Protein AF-A0A496XET8-F1 (afdb_monomer)

pLDDT: mean 90.47, std 7.0, range [60.25, 96.94]

Foldseek 3Di:
DAFDDPVRLVQVVPDDPVRHSDDDDDDDDDPPPPPDDDDDVVNVVVVVVVCCVVDCVNVDDWDADDVNPDGIDD

Sequence (74 aa):
MQQLTEMDNSFVQMESNRTPMHISPVIFYDQSGLKRGNVRFKEVLKVFERSLPKSAVFRRKLAGGALGLDTPYW

Radius of gyration: 18.19 Å; Cα contacts (8 Å, |Δi|>4): 45; chains: 1; bounding box: 41×31×46 Å

Solvent-accessible surface area (backbone atoms only — not comparable to full-atom values): 4942 Å² total; per-residue (Å²): 124,45,72,56,51,73,71,61,45,49,45,65,73,63,43,41,100,90,43,70,71,79,86,79,89,87,84,86,83,88,65,87,85,54,91,71,83,79,90,49,72,72,58,56,52,51,54,53,62,71,42,44,84,78,41,66,80,75,72,55,52,87,39,80,26,74,94,67,76,44,82,37,27,58

Secondary structure (DSSP, 8-state):
--BPPHHHHHHHHH-BTTB------------TT-SSS---HHHHHHHHHHHGGG-GGGT---B--GGG-SPPB-

Structure (mmCIF, N/CA/C/O backbone):
data_AF-A0A496XET8-F1
#
_entry.id   AF-A0A496XET8-F1
#
loop_
_atom_site.group_PDB
_atom_site.id
_atom_site.type_symbol
_atom_site.label_atom_id
_atom_site.label_alt_id
_atom_site.label_comp_id
_atom_site.label_asym_id
_atom_site.label_entity_id
_atom_site.label_seq_id
_atom_site.pdbx_PDB_ins_code
_atom_site.Cartn_x
_atom_site.Cartn_y
_atom_site.Cartn_z
_atom_site.occupancy
_atom_site.B_iso_or_equiv
_atom_site.auth_seq_id
_atom_site.auth_comp_id
_atom_site.auth_asym_id
_atom_site.auth_atom_id
_atom_site.pdbx_PDB_model_num
ATOM 1 N N . MET A 1 1 ? 5.863 8.253 -15.591 1.00 80.88 1 MET A N 1
ATOM 2 C CA . MET A 1 1 ? 6.880 7.192 -15.566 1.00 80.88 1 MET A CA 1
ATOM 3 C C . MET A 1 1 ? 8.031 7.666 -14.707 1.00 80.88 1 MET A C 1
ATOM 5 O O . MET A 1 1 ? 8.623 8.689 -15.035 1.00 80.88 1 MET A O 1
ATOM 9 N N . GLN A 1 2 ? 8.281 7.001 -13.580 1.00 88.56 2 GLN A N 1
ATOM 10 C CA . GLN A 1 2 ? 9.425 7.289 -12.704 1.00 88.56 2 GLN A CA 1
ATOM 11 C C . GLN A 1 2 ? 10.243 6.009 -12.549 1.00 88.56 2 GLN A C 1
ATOM 13 O O . GLN A 1 2 ? 9.680 4.999 -12.148 1.00 88.56 2 GLN A O 1
ATOM 18 N N . GLN A 1 3 ? 11.538 6.045 -12.867 1.00 90.81 3 GLN A N 1
ATOM 19 C CA . GLN A 1 3 ? 12.400 4.870 -12.717 1.00 90.81 3 GLN A CA 1
ATOM 20 C C . GLN A 1 3 ? 12.455 4.450 -11.247 1.00 90.81 3 GLN A C 1
ATOM 22 O O . GLN A 1 3 ? 12.464 5.310 -10.356 1.00 90.81 3 GLN A O 1
ATOM 27 N N . LEU A 1 4 ? 12.447 3.141 -10.997 1.00 93.00 4 LEU A N 1
ATOM 28 C CA . LEU A 1 4 ? 12.602 2.621 -9.645 1.00 93.00 4 LEU A CA 1
ATOM 29 C C . LEU A 1 4 ? 13.984 2.988 -9.106 1.00 93.00 4 LEU A C 1
ATOM 31 O O . LEU A 1 4 ? 14.973 3.025 -9.838 1.00 93.00 4 LEU A O 1
ATOM 35 N N . THR A 1 5 ? 14.040 3.251 -7.804 1.00 93.88 5 THR A N 1
ATOM 36 C CA . THR A 1 5 ? 15.323 3.304 -7.106 1.00 93.88 5 THR A CA 1
ATOM 37 C C . THR A 1 5 ? 15.908 1.894 -7.019 1.00 93.88 5 THR A C 1
ATOM 39 O O . THR A 1 5 ? 15.168 0.911 -7.068 1.00 93.88 5 THR A O 1
ATOM 42 N N . GLU A 1 6 ? 17.222 1.775 -6.835 1.00 92.19 6 GLU A N 1
ATOM 43 C CA . GLU A 1 6 ? 17.869 0.468 -6.632 1.00 92.19 6 GLU A CA 1
ATOM 44 C C . GLU A 1 6 ? 17.268 -0.299 -5.443 1.00 92.19 6 GLU A C 1
ATOM 46 O O . GLU A 1 6 ? 17.046 -1.507 -5.514 1.00 92.19 6 GLU A O 1
ATOM 51 N N . MET A 1 7 ? 16.923 0.418 -4.366 1.00 94.44 7 MET A N 1
ATOM 52 C CA . MET A 1 7 ? 16.266 -0.166 -3.197 1.00 94.44 7 MET A CA 1
ATOM 53 C C . MET A 1 7 ? 14.891 -0.740 -3.565 1.00 94.44 7 MET A C 1
ATOM 55 O O . MET A 1 7 ? 14.620 -1.898 -3.260 1.00 94.44 7 MET A O 1
ATOM 59 N N . ASP A 1 8 ? 14.043 0.023 -4.259 1.00 92.75 8 ASP A N 1
ATOM 60 C CA . ASP A 1 8 ? 12.712 -0.450 -4.667 1.00 92.75 8 ASP A CA 1
ATOM 61 C C . ASP A 1 8 ? 12.808 -1.623 -5.657 1.00 92.75 8 ASP A C 1
ATOM 63 O O . ASP A 1 8 ? 12.045 -2.584 -5.564 1.00 92.75 8 ASP A O 1
ATOM 67 N N . ASN A 1 9 ? 13.771 -1.577 -6.586 1.00 92.25 9 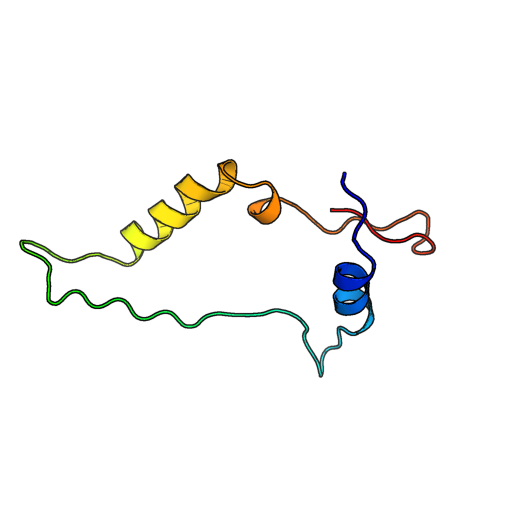ASN A N 1
ATOM 68 C CA . ASN A 1 9 ? 14.018 -2.658 -7.539 1.00 92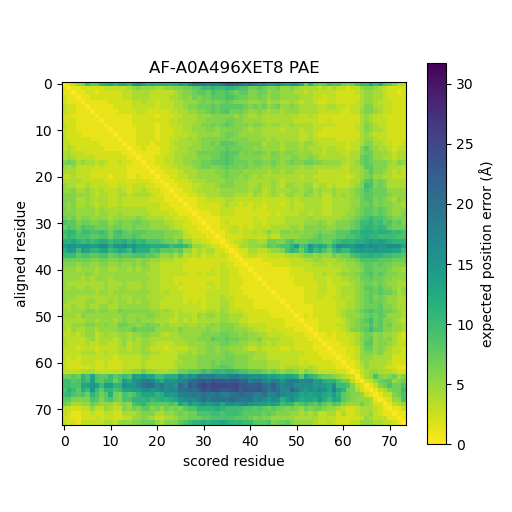.25 9 ASN A CA 1
ATOM 69 C C . ASN A 1 9 ? 14.437 -3.952 -6.825 1.00 92.25 9 ASN A C 1
ATOM 71 O O . ASN A 1 9 ? 13.964 -5.027 -7.185 1.00 92.25 9 ASN A O 1
ATOM 75 N N . SER A 1 10 ? 15.252 -3.864 -5.767 1.00 93.00 10 SER A N 1
ATOM 76 C CA . SER A 1 10 ? 15.666 -5.047 -4.999 1.00 93.00 10 SER A CA 1
ATOM 77 C C . SER A 1 10 ? 14.479 -5.829 -4.416 1.00 93.00 10 SER A C 1
ATOM 79 O O . SER A 1 10 ? 14.493 -7.058 -4.442 1.00 93.00 10 SER A O 1
ATOM 81 N N . PHE A 1 11 ? 13.407 -5.148 -3.988 1.00 93.81 11 PHE A N 1
ATOM 82 C CA . PHE A 1 11 ? 12.195 -5.803 -3.482 1.00 93.81 11 PHE A CA 1
ATOM 83 C C . PHE A 1 11 ? 11.471 -6.591 -4.576 1.00 93.81 11 PHE A C 1
ATOM 85 O O . PHE A 1 11 ? 11.001 -7.695 -4.316 1.00 93.81 11 PHE A O 1
ATOM 92 N N . VAL A 1 12 ? 11.419 -6.056 -5.798 1.00 91.44 12 VAL A N 1
ATOM 93 C CA . VAL A 1 12 ? 10.826 -6.749 -6.951 1.00 91.44 12 VAL A CA 1
ATOM 94 C C . VAL A 1 12 ? 11.647 -7.987 -7.321 1.00 91.44 12 VAL A C 1
ATOM 96 O O . VAL A 1 12 ? 11.077 -9.045 -7.566 1.00 91.44 12 VAL A O 1
ATOM 99 N N . GLN A 1 13 ? 12.979 -7.884 -7.326 1.00 91.06 13 GLN A N 1
ATOM 100 C CA . GLN A 1 13 ? 13.862 -8.999 -7.701 1.00 91.06 13 GLN A CA 1
ATOM 101 C C . GLN A 1 13 ? 13.903 -10.122 -6.654 1.00 91.06 13 GLN A C 1
ATOM 103 O O . GLN A 1 13 ? 14.106 -11.283 -7.001 1.00 91.06 13 GLN A O 1
ATOM 108 N N . MET A 1 14 ? 13.732 -9.792 -5.371 1.00 94.19 14 MET A N 1
ATOM 109 C CA . MET A 1 14 ? 13.760 -10.763 -4.269 1.00 94.19 14 MET A CA 1
ATOM 110 C C . MET A 1 14 ? 12.398 -11.417 -3.991 1.00 94.19 14 MET A C 1
ATOM 112 O O . MET A 1 14 ? 12.320 -12.358 -3.194 1.00 94.19 14 MET A O 1
ATOM 116 N N . GLU A 1 15 ? 11.321 -10.930 -4.612 1.00 94.56 15 GLU A N 1
ATOM 117 C CA . GLU A 1 15 ? 9.987 -11.483 -4.412 1.00 94.56 15 GLU A CA 1
ATOM 118 C C . GLU A 1 15 ? 9.881 -12.911 -4.962 1.00 94.56 15 GLU A C 1
ATOM 120 O O . GLU A 1 15 ? 10.274 -13.226 -6.084 1.00 94.56 15 GLU A O 1
ATOM 125 N N . SER A 1 16 ? 9.314 -13.802 -4.151 1.00 95.56 16 SER A N 1
ATOM 126 C CA . SER A 1 16 ? 8.985 -15.163 -4.563 1.00 95.56 16 SER A CA 1
ATOM 127 C C . SER A 1 16 ? 7.698 -15.627 -3.892 1.00 95.56 16 SER A C 1
ATOM 129 O O . SER A 1 16 ? 7.278 -15.075 -2.876 1.00 95.56 16 SER A O 1
ATOM 131 N N . ASN A 1 17 ? 7.119 -16.729 -4.374 1.00 95.31 17 ASN A N 1
ATOM 132 C CA . ASN A 1 17 ? 5.954 -17.347 -3.727 1.00 95.31 17 ASN A CA 1
ATOM 133 C C . ASN A 1 17 ? 6.198 -17.729 -2.254 1.00 95.31 17 ASN A C 1
ATOM 135 O O . ASN A 1 17 ? 5.244 -17.894 -1.499 1.00 95.31 17 ASN A O 1
ATOM 139 N N . ARG A 1 18 ? 7.460 -17.910 -1.841 1.00 96.94 18 ARG A N 1
ATOM 140 C CA . ARG A 1 18 ? 7.835 -18.253 -0.459 1.00 96.94 18 ARG A CA 1
ATOM 141 C C . ARG A 1 18 ? 8.205 -17.026 0.374 1.00 96.94 18 ARG A C 1
ATOM 143 O O . ARG A 1 18 ? 8.210 -17.114 1.597 1.00 96.94 18 ARG A O 1
ATOM 150 N N . THR A 1 19 ? 8.538 -15.920 -0.284 1.00 95.12 19 THR A N 1
ATOM 151 C CA . THR A 1 19 ? 9.033 -14.673 0.312 1.00 95.12 19 THR A CA 1
ATOM 152 C C . THR A 1 19 ? 8.377 -13.477 -0.384 1.00 95.12 19 THR A C 1
ATOM 154 O O . THR A 1 19 ? 9.033 -12.778 -1.159 1.00 95.12 19 THR A O 1
ATOM 157 N N . PRO A 1 20 ? 7.069 -13.257 -0.170 1.00 95.19 20 PRO A N 1
ATOM 158 C CA . PRO A 1 20 ? 6.398 -12.074 -0.687 1.00 95.19 20 PRO A CA 1
ATOM 159 C C . PRO A 1 20 ? 6.976 -10.812 -0.040 1.00 95.19 20 PRO A C 1
ATOM 161 O O . PRO A 1 20 ? 7.214 -10.784 1.168 1.00 95.19 20 PRO A O 1
ATOM 164 N N . MET A 1 21 ? 7.175 -9.762 -0.837 1.00 96.06 21 MET A N 1
ATOM 165 C CA . MET A 1 21 ? 7.869 -8.541 -0.399 1.00 96.06 21 MET A CA 1
ATOM 166 C C . MET A 1 21 ? 6.906 -7.376 -0.106 1.00 96.06 21 MET A C 1
ATOM 168 O O . MET A 1 21 ? 7.330 -6.232 0.062 1.00 96.06 21 MET A O 1
ATOM 172 N N . HIS A 1 22 ? 5.599 -7.649 -0.013 1.00 93.44 22 HIS A N 1
ATOM 173 C CA . HIS A 1 22 ? 4.588 -6.654 0.346 1.00 93.44 22 HIS A CA 1
ATOM 174 C C . HIS A 1 22 ? 4.436 -6.500 1.866 1.00 93.44 22 HIS A C 1
ATOM 176 O O . HIS A 1 22 ? 4.518 -7.459 2.631 1.00 93.44 22 HIS A O 1
ATOM 182 N N . ILE A 1 23 ? 4.131 -5.279 2.305 1.00 92.81 23 ILE A N 1
ATOM 183 C CA . ILE A 1 23 ? 3.848 -4.958 3.708 1.00 92.81 23 ILE A CA 1
ATOM 184 C C . ILE A 1 23 ? 2.344 -4.749 3.866 1.00 92.81 23 ILE A C 1
ATOM 186 O O . ILE A 1 23 ? 1.731 -4.012 3.095 1.00 92.81 23 ILE A O 1
ATOM 190 N N . SER A 1 24 ? 1.745 -5.375 4.880 1.00 91.81 24 SER A N 1
ATOM 191 C CA . SER A 1 24 ? 0.328 -5.201 5.213 1.00 91.81 24 SER A CA 1
ATOM 192 C C . SER A 1 24 ? 0.162 -4.774 6.669 1.00 91.81 24 SER A C 1
ATOM 194 O O . SER A 1 24 ? 0.485 -5.552 7.568 1.00 91.81 24 SER A O 1
ATOM 196 N N . PRO A 1 25 ? -0.339 -3.557 6.938 1.00 93.00 25 PRO A N 1
ATOM 197 C CA . PRO A 1 25 ? -0.644 -3.146 8.298 1.00 93.00 25 PRO A CA 1
ATOM 198 C C . PRO A 1 25 ? -1.977 -3.750 8.762 1.00 93.00 25 PRO A C 1
ATOM 200 O O . PRO A 1 25 ? -2.959 -3.767 8.020 1.00 93.00 25 PRO A O 1
ATOM 203 N N . VAL A 1 26 ? -2.036 -4.167 10.027 1.00 94.69 26 VAL A N 1
ATOM 204 C CA . VAL A 1 26 ? -3.294 -4.446 10.734 1.00 94.69 26 VAL A CA 1
ATOM 205 C C . VAL A 1 26 ? -3.561 -3.272 11.666 1.00 94.69 26 VAL A C 1
ATOM 207 O O . VAL A 1 26 ? -2.764 -2.995 12.560 1.00 94.69 26 VAL A O 1
ATOM 210 N N . ILE A 1 27 ? -4.657 -2.553 11.428 1.00 92.12 27 ILE A N 1
ATOM 211 C CA . ILE A 1 27 ? -4.959 -1.296 12.121 1.00 92.12 27 ILE A CA 1
ATOM 212 C C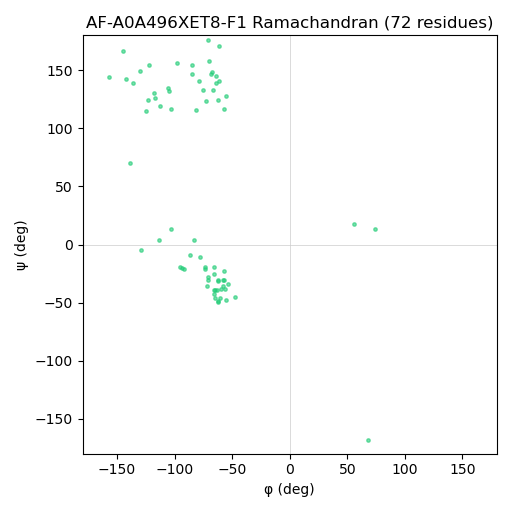 . ILE A 1 27 ? -6.245 -1.457 12.928 1.00 92.12 27 ILE A C 1
ATOM 214 O O . ILE A 1 27 ? -7.292 -1.802 12.380 1.00 92.12 27 ILE A O 1
ATOM 218 N N . PHE A 1 28 ? -6.165 -1.156 14.223 1.00 92.75 28 PHE A N 1
ATOM 219 C CA . PHE A 1 28 ? -7.307 -1.115 15.130 1.00 92.75 28 PHE A CA 1
ATOM 220 C C . PHE A 1 28 ? -7.654 0.338 15.452 1.00 92.75 28 PHE A C 1
ATOM 222 O O . PHE A 1 28 ? -6.771 1.141 15.748 1.00 92.75 28 PHE A O 1
ATOM 229 N N . TYR A 1 29 ? -8.943 0.672 15.399 1.00 91.12 29 TYR A N 1
ATOM 230 C CA . TYR A 1 29 ? -9.443 2.011 15.704 1.00 91.12 29 TYR A CA 1
ATOM 231 C C . TYR A 1 29 ? -10.285 1.966 16.976 1.00 91.12 29 TYR A C 1
ATOM 233 O O . TYR A 1 29 ? -11.319 1.296 17.004 1.00 91.12 29 TYR A O 1
ATOM 241 N N . ASP A 1 30 ? -9.862 2.700 18.004 1.00 93.69 30 ASP A N 1
ATOM 242 C CA . ASP A 1 30 ? -10.672 2.921 19.199 1.00 93.69 30 ASP A CA 1
ATOM 243 C C . ASP A 1 30 ? -11.784 3.944 18.912 1.00 93.69 30 ASP A C 1
ATOM 245 O O . ASP A 1 30 ? -11.554 4.998 18.316 1.00 93.69 30 ASP A O 1
ATOM 249 N N . GLN A 1 31 ? -13.005 3.614 19.329 1.00 94.12 31 GLN A N 1
ATOM 250 C CA . GLN A 1 31 ? -14.196 4.451 19.177 1.00 94.12 31 GLN A CA 1
ATOM 251 C C . GLN A 1 31 ? -14.749 4.944 20.524 1.00 94.12 31 GLN A C 1
ATOM 253 O O . GLN A 1 31 ? -15.779 5.617 20.544 1.00 94.12 31 GLN A O 1
ATOM 258 N N . SER A 1 32 ? -14.074 4.653 21.642 1.00 94.69 32 SER A N 1
ATOM 259 C CA . SER A 1 32 ? -14.511 5.023 22.996 1.00 94.69 32 SER A CA 1
ATOM 260 C C . SER A 1 32 ? -14.709 6.537 23.185 1.00 94.69 32 SER A C 1
ATOM 262 O O . SER A 1 32 ? -15.588 6.961 23.932 1.00 94.69 32 SER A O 1
ATOM 264 N N . GLY A 1 33 ? -13.947 7.364 22.460 1.00 93.62 33 GLY A N 1
ATOM 265 C CA . GLY A 1 33 ? -14.018 8.828 22.514 1.00 93.62 33 GLY A CA 1
ATOM 266 C C . GLY A 1 33 ? -15.111 9.482 21.655 1.00 93.62 33 GLY A C 1
ATOM 267 O O . GLY A 1 33 ? -15.156 10.712 21.559 1.00 93.62 33 GLY A O 1
ATOM 268 N N . LEU A 1 34 ? -15.975 8.712 20.983 1.00 94.44 34 LEU A N 1
ATOM 269 C CA . LEU A 1 34 ? -17.016 9.278 20.122 1.00 94.44 34 LEU A CA 1
ATOM 270 C C . LEU A 1 34 ? -18.142 9.915 20.945 1.00 94.44 34 LEU A C 1
ATOM 272 O O . LEU A 1 34 ? -18.812 9.263 21.738 1.00 94.44 34 LEU A O 1
ATOM 276 N N . LYS A 1 35 ? -18.417 11.203 20.697 1.00 92.19 35 LYS A N 1
ATOM 277 C CA . LYS A 1 35 ? -19.502 11.934 21.379 1.00 92.19 35 LYS A CA 1
ATOM 278 C C . LYS A 1 35 ? -20.901 11.482 20.941 1.00 92.19 35 LYS A C 1
ATOM 280 O O . LYS A 1 35 ? -21.849 11.644 21.704 1.00 92.19 35 LYS A O 1
ATOM 285 N N . ARG A 1 36 ? -21.045 10.980 19.705 1.00 89.25 36 ARG A N 1
ATOM 286 C CA . ARG A 1 36 ? -22.294 10.454 19.120 1.00 89.25 36 ARG A CA 1
ATOM 287 C C . ARG A 1 36 ? -21.997 9.481 17.978 1.00 89.25 36 ARG A C 1
ATOM 289 O O . ARG A 1 36 ? -21.112 9.747 17.168 1.00 89.25 36 ARG A O 1
ATOM 296 N N . GLY A 1 37 ? -22.824 8.442 17.856 1.00 90.00 37 GLY A N 1
ATOM 297 C CA . GLY A 1 37 ? -22.778 7.483 16.749 1.00 90.00 37 GLY A CA 1
ATOM 298 C C . GLY A 1 37 ? -21.525 6.603 16.745 1.00 90.00 37 GLY A C 1
ATOM 299 O O . GLY A 1 37 ? -20.779 6.560 17.717 1.00 90.00 37 GLY A O 1
ATOM 300 N N . ASN A 1 38 ? -21.312 5.894 15.638 1.00 92.38 38 ASN A N 1
ATOM 301 C CA . ASN A 1 38 ? -20.153 5.038 15.403 1.00 92.38 38 ASN A CA 1
ATOM 302 C C . ASN A 1 38 ? -19.510 5.335 14.040 1.00 92.38 38 ASN A C 1
ATOM 304 O O . ASN A 1 38 ? -20.183 5.684 13.067 1.00 92.38 38 ASN A O 1
ATOM 308 N N . VAL A 1 39 ? -18.196 5.144 13.949 1.00 93.00 39 VAL A N 1
ATOM 309 C CA . VAL A 1 39 ? -17.483 5.107 12.673 1.00 93.00 39 VAL A CA 1
ATOM 310 C C . VAL A 1 39 ? -17.652 3.714 12.082 1.00 93.00 39 VAL A C 1
ATOM 312 O O . VAL A 1 39 ? -17.190 2.709 12.624 1.00 93.00 39 VAL A O 1
ATOM 315 N N . ARG A 1 40 ? -18.332 3.648 10.940 1.00 92.56 40 ARG A N 1
ATOM 316 C CA . ARG A 1 40 ? -18.489 2.406 10.180 1.00 92.56 40 ARG A CA 1
ATOM 317 C C . ARG A 1 40 ? -17.290 2.196 9.270 1.00 92.56 40 ARG A C 1
ATOM 319 O O . ARG A 1 40 ? -16.712 3.155 8.765 1.00 92.56 40 ARG A O 1
ATOM 326 N N . PHE A 1 41 ? -17.020 0.941 8.925 1.00 93.75 41 PHE A N 1
ATOM 327 C CA . PHE A 1 41 ? -15.978 0.594 7.955 1.00 93.75 41 PHE A CA 1
ATOM 328 C C . PHE A 1 41 ? -16.127 1.333 6.610 1.00 93.75 41 PHE A C 1
ATOM 330 O O . PHE A 1 41 ? -15.145 1.747 6.007 1.00 93.75 41 PHE A O 1
ATOM 337 N N . LYS A 1 42 ? -17.363 1.603 6.166 1.00 95.69 42 LYS A N 1
ATOM 338 C CA . LYS A 1 42 ? -17.620 2.395 4.950 1.00 95.69 42 LYS A CA 1
ATOM 339 C C . LYS A 1 42 ? -17.095 3.832 5.029 1.00 95.69 42 LYS A C 1
ATOM 341 O O . LYS A 1 42 ? -16.695 4.369 4.004 1.00 95.69 42 LYS A O 1
ATOM 346 N N . GLU A 1 43 ? -17.072 4.449 6.209 1.00 94.38 43 GLU A N 1
ATOM 347 C CA . GLU A 1 43 ? -16.481 5.783 6.376 1.00 94.38 43 GLU A CA 1
ATOM 348 C C . GLU A 1 43 ? -14.952 5.721 6.287 1.00 94.38 43 GLU A C 1
ATOM 350 O O . GLU A 1 43 ? -14.346 6.591 5.669 1.00 94.38 43 GLU A O 1
ATOM 355 N N . VAL A 1 44 ? -14.336 4.649 6.797 1.00 93.56 44 VAL A N 1
ATOM 356 C CA . VAL A 1 44 ? -12.896 4.393 6.633 1.00 93.56 44 VAL A CA 1
ATOM 357 C C . VAL A 1 44 ? -12.537 4.260 5.149 1.00 93.56 44 VAL A C 1
ATOM 359 O O . VAL A 1 44 ? -11.612 4.917 4.683 1.00 93.56 44 VAL A O 1
ATOM 362 N N . LEU A 1 45 ? -13.313 3.500 4.367 1.00 94.00 45 LEU A N 1
ATOM 363 C CA . LEU A 1 45 ? -13.085 3.370 2.920 1.00 94.00 45 LEU A CA 1
ATOM 364 C C . LEU A 1 45 ? -13.157 4.716 2.179 1.00 94.00 45 LEU A C 1
ATOM 366 O O . LEU A 1 45 ? -12.328 4.974 1.308 1.00 94.00 45 LEU A O 1
ATOM 370 N N . LYS A 1 46 ? -14.080 5.608 2.564 1.00 96.25 46 LYS A N 1
ATOM 371 C CA . LYS A 1 46 ? -14.164 6.960 1.982 1.00 96.25 46 LYS A CA 1
ATOM 372 C C . LYS A 1 46 ? -12.904 7.789 2.244 1.00 96.25 46 LYS A C 1
ATOM 374 O O . LYS A 1 46 ? -12.563 8.642 1.426 1.00 96.25 46 LYS A O 1
ATOM 379 N N . VAL A 1 47 ? -12.206 7.573 3.364 1.00 92.75 47 VAL A N 1
ATOM 380 C CA . VAL A 1 47 ? -10.923 8.247 3.641 1.00 92.75 47 VAL A CA 1
ATOM 381 C C . VAL A 1 47 ? -9.865 7.816 2.630 1.00 92.75 47 VAL A C 1
ATOM 383 O O . VAL A 1 47 ? -9.177 8.675 2.072 1.00 92.75 47 VAL A O 1
ATOM 386 N N . PHE A 1 48 ? -9.760 6.513 2.357 1.00 91.38 48 PHE A N 1
ATOM 387 C CA . PHE A 1 48 ? -8.841 5.990 1.346 1.00 91.38 48 PHE A CA 1
ATOM 388 C C . PHE A 1 48 ? -9.184 6.514 -0.050 1.00 91.38 48 PHE A C 1
ATOM 390 O O . PHE A 1 48 ? -8.312 7.070 -0.712 1.00 91.38 48 PHE A O 1
ATOM 397 N N . GLU A 1 49 ? -10.453 6.445 -0.455 1.00 94.50 49 GLU A N 1
ATOM 398 C CA . GLU A 1 49 ? -10.927 6.934 -1.757 1.00 94.50 49 GLU A CA 1
ATOM 399 C C . GLU A 1 49 ? -10.570 8.411 -1.990 1.00 94.50 49 GLU A C 1
ATOM 401 O O . GLU A 1 49 ? -9.966 8.767 -3.002 1.00 94.50 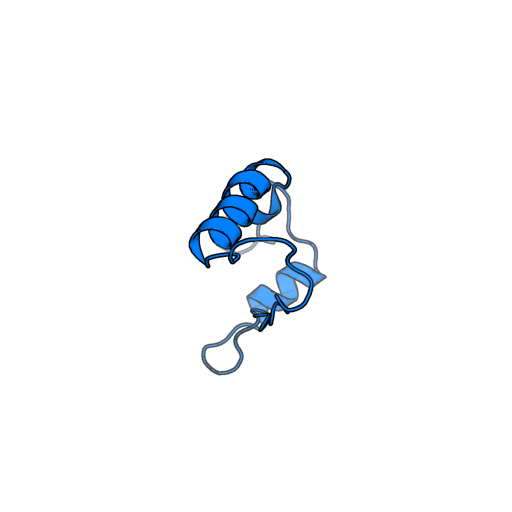49 GLU A O 1
ATOM 406 N N . ARG A 1 50 ? -10.841 9.273 -1.001 1.00 95.25 50 ARG A N 1
ATOM 407 C CA . ARG A 1 50 ? -10.488 10.704 -1.049 1.00 95.25 50 ARG A CA 1
ATOM 408 C C . ARG A 1 50 ? -8.981 10.962 -1.051 1.00 95.25 50 ARG A C 1
ATOM 410 O O . ARG A 1 50 ? -8.551 12.066 -1.387 1.00 95.25 50 ARG A O 1
ATOM 417 N N . SER A 1 51 ? -8.179 9.988 -0.630 1.00 91.50 51 SER A N 1
ATOM 418 C CA . SER A 1 51 ? -6.721 10.106 -0.542 1.00 91.50 51 SER A CA 1
ATOM 419 C C . SER A 1 51 ? -6.005 9.596 -1.793 1.00 91.50 51 SER A C 1
ATOM 421 O O . SER A 1 51 ? -4.895 10.053 -2.058 1.00 91.50 51 SER A O 1
ATOM 423 N N . LEU A 1 52 ? -6.648 8.754 -2.613 1.00 93.06 52 LEU A N 1
ATOM 424 C CA . LEU A 1 52 ? -6.111 8.271 -3.893 1.00 93.06 52 LEU A CA 1
ATOM 425 C C . LEU A 1 52 ? -5.525 9.377 -4.794 1.00 93.06 52 LEU A C 1
ATOM 427 O O . LEU A 1 52 ? -4.431 9.178 -5.328 1.00 93.06 52 LEU A O 1
ATOM 431 N N . PRO A 1 53 ? -6.175 10.548 -4.986 1.00 94.25 53 PRO A N 1
ATOM 432 C CA . PRO A 1 53 ? -5.609 11.586 -5.839 1.00 94.25 53 PRO A CA 1
ATOM 433 C C . PRO A 1 53 ? -4.421 12.327 -5.213 1.00 94.25 53 PRO A C 1
ATOM 435 O O . PRO A 1 53 ? -3.653 12.941 -5.950 1.00 94.25 53 PRO A O 1
ATOM 438 N N . LYS A 1 54 ? -4.247 12.270 -3.884 1.00 94.50 54 LYS A N 1
ATOM 439 C CA . LYS A 1 54 ? -3.268 13.086 -3.143 1.00 94.50 54 LYS A CA 1
ATOM 440 C C . LYS A 1 54 ? -1.823 12.636 -3.329 1.00 94.50 54 LYS A C 1
ATOM 442 O O . LYS A 1 54 ? -0.913 13.414 -3.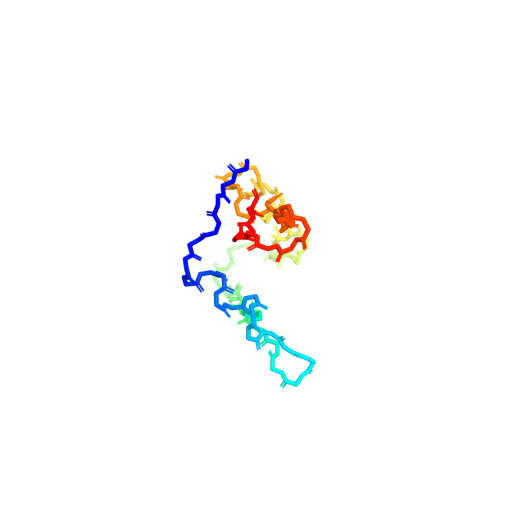076 1.00 94.50 54 LYS A O 1
ATOM 447 N N . SER A 1 55 ? -1.605 11.389 -3.735 1.00 92.31 55 SER A N 1
ATOM 448 C CA . SER A 1 55 ? -0.267 10.864 -3.984 1.00 92.31 55 SER A CA 1
ATOM 449 C C . SER A 1 55 ? -0.269 9.932 -5.185 1.00 92.31 55 SER A C 1
ATOM 451 O O . SER A 1 55 ? -1.200 9.154 -5.394 1.00 92.31 55 SER A O 1
ATOM 453 N N . ALA A 1 56 ? 0.797 9.997 -5.979 1.00 89.88 56 ALA A N 1
ATOM 454 C CA . ALA A 1 56 ? 0.977 9.103 -7.113 1.00 89.88 56 ALA A CA 1
ATOM 455 C C . ALA A 1 56 ? 1.165 7.641 -6.670 1.00 89.88 56 ALA A C 1
ATOM 457 O O . ALA A 1 56 ? 0.814 6.744 -7.430 1.00 89.88 56 ALA A O 1
ATOM 458 N N . VAL A 1 57 ? 1.644 7.387 -5.443 1.00 90.06 57 VAL A N 1
ATOM 459 C CA . VAL A 1 57 ? 1.925 6.026 -4.934 1.00 90.06 57 VAL A CA 1
ATOM 460 C C . VAL A 1 57 ? 0.706 5.104 -4.981 1.00 90.06 57 VAL A C 1
ATOM 462 O O . VAL A 1 57 ? 0.854 3.916 -5.223 1.00 90.06 57 VAL A O 1
ATOM 465 N N . PHE A 1 58 ? -0.506 5.647 -4.838 1.00 90.38 58 PHE A N 1
ATOM 466 C CA . PHE A 1 58 ? -1.744 4.864 -4.871 1.00 90.38 58 PHE A CA 1
ATOM 467 C C . PHE A 1 58 ? -2.197 4.459 -6.281 1.00 90.38 58 PHE A C 1
ATOM 469 O O . PHE A 1 58 ? -3.152 3.700 -6.421 1.00 90.38 58 PHE A O 1
ATOM 476 N N . ARG A 1 59 ? -1.579 5.014 -7.331 1.00 89.12 59 ARG A N 1
ATOM 477 C CA . ARG A 1 59 ? -2.003 4.838 -8.733 1.00 89.12 59 ARG A CA 1
ATOM 478 C C . ARG A 1 59 ? -0.871 4.410 -9.671 1.00 89.12 59 ARG A C 1
ATOM 480 O O . ARG A 1 59 ? -1.135 4.166 -10.846 1.00 89.12 59 ARG A O 1
ATOM 487 N N . ARG A 1 60 ? 0.364 4.333 -9.170 1.00 91.19 60 ARG A N 1
ATOM 488 C CA . ARG A 1 60 ? 1.529 3.816 -9.901 1.00 91.19 60 ARG A CA 1
ATOM 489 C C . ARG A 1 60 ? 1.387 2.319 -10.134 1.00 91.19 60 ARG A C 1
ATOM 491 O O . ARG A 1 60 ? 0.809 1.611 -9.311 1.00 91.19 60 ARG A O 1
ATOM 498 N N . LYS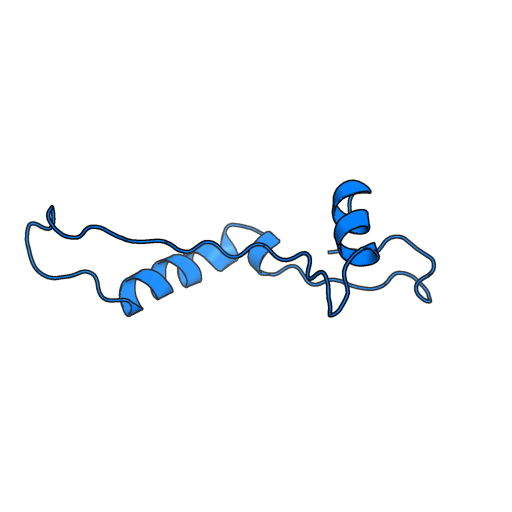 A 1 61 ? 1.907 1.849 -11.261 1.00 90.50 61 LYS A N 1
ATOM 499 C CA . LYS A 1 61 ? 1.907 0.434 -11.631 1.00 90.50 61 LYS A CA 1
ATOM 500 C C . LYS A 1 61 ? 3.278 0.096 -12.176 1.00 90.50 61 LYS A C 1
ATOM 502 O O . LYS A 1 61 ? 3.827 0.870 -12.948 1.00 90.50 61 LYS A O 1
ATOM 507 N N . LEU A 1 62 ? 3.797 -1.067 -11.800 1.00 90.62 62 LEU A N 1
ATOM 508 C CA . LEU A 1 62 ? 5.070 -1.525 -12.327 1.00 90.62 62 LEU A CA 1
ATOM 509 C C . LEU A 1 62 ? 4.955 -1.720 -13.844 1.00 90.62 62 LEU A C 1
ATOM 511 O O . LEU A 1 62 ? 4.090 -2.456 -14.321 1.00 90.62 62 LEU A O 1
ATOM 515 N N . ALA A 1 63 ? 5.832 -1.057 -14.583 1.00 89.00 63 ALA A N 1
ATOM 516 C CA . ALA A 1 63 ? 5.989 -1.211 -16.017 1.00 89.00 63 ALA A CA 1
ATOM 517 C C . ALA A 1 63 ? 7.403 -1.720 -16.307 1.00 89.00 63 ALA A C 1
ATOM 519 O O . ALA A 1 63 ? 8.386 -1.178 -15.793 1.00 89.00 63 ALA A O 1
ATOM 520 N N . GLY A 1 64 ? 7.495 -2.778 -17.115 1.00 80.19 64 GLY A N 1
ATOM 521 C CA . GLY A 1 64 ? 8.775 -3.374 -17.490 1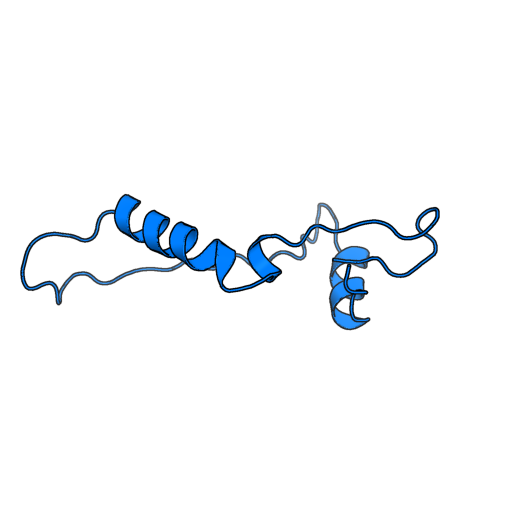.00 80.19 64 GLY A CA 1
ATOM 522 C C . GLY A 1 64 ? 9.619 -2.447 -18.367 1.00 80.19 64 GLY A C 1
ATOM 523 O O . GLY A 1 64 ? 9.082 -1.667 -19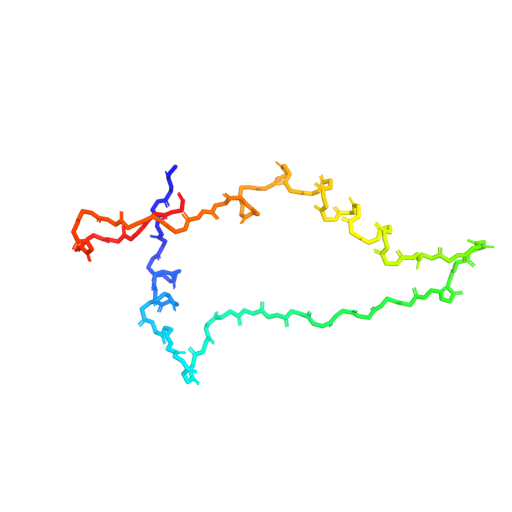.155 1.00 80.19 64 GLY A O 1
ATOM 524 N N . GLY A 1 65 ? 10.943 -2.555 -18.229 1.00 66.69 65 GLY A N 1
ATOM 525 C CA . GLY A 1 65 ? 11.912 -1.981 -19.162 1.00 66.69 65 GLY A CA 1
ATOM 526 C C . GLY A 1 65 ? 11.939 -2.725 -20.504 1.00 66.69 65 GLY A C 1
ATOM 527 O O . GLY A 1 65 ? 11.265 -3.747 -20.672 1.00 66.69 65 GLY A O 1
ATOM 528 N N . ALA A 1 66 ? 12.722 -2.241 -21.472 1.00 60.25 66 ALA A N 1
ATOM 529 C CA . ALA A 1 66 ? 12.828 -2.887 -22.779 1.00 60.25 66 ALA A CA 1
ATOM 530 C C . ALA A 1 66 ? 13.287 -4.349 -22.618 1.00 60.25 66 ALA A C 1
ATOM 532 O O . ALA A 1 66 ? 14.370 -4.619 -22.104 1.00 60.25 66 ALA A O 1
ATOM 533 N N . LEU A 1 67 ? 12.431 -5.301 -23.015 1.00 69.56 67 LEU 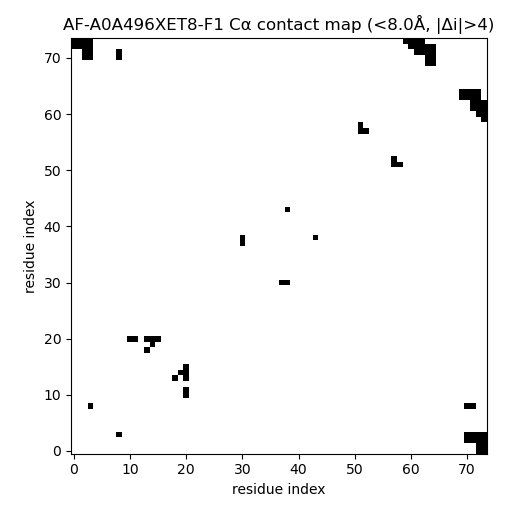A N 1
ATOM 534 C CA . LEU A 1 67 ? 12.687 -6.749 -22.928 1.00 69.56 67 LEU A CA 1
ATOM 535 C C . LEU A 1 67 ? 13.037 -7.267 -21.512 1.00 69.56 67 LEU A C 1
ATOM 537 O O . LEU A 1 67 ? 13.570 -8.364 -21.381 1.00 69.56 67 LEU A O 1
ATOM 541 N N . GLY A 1 68 ? 12.733 -6.501 -20.455 1.00 68.31 68 GLY A N 1
ATOM 542 C CA . GLY A 1 68 ? 13.073 -6.851 -19.069 1.00 68.31 68 GLY A CA 1
ATOM 543 C C . GLY A 1 68 ? 14.556 -6.698 -18.706 1.00 68.31 68 GLY A C 1
ATOM 544 O O . GLY A 1 68 ? 14.968 -7.217 -17.674 1.00 68.31 68 GLY A O 1
ATOM 545 N N . LEU A 1 69 ? 15.349 -6.015 -19.542 1.00 72.38 69 LEU A N 1
ATOM 546 C CA . LEU A 1 69 ? 16.788 -5.818 -19.323 1.00 72.38 69 LEU A CA 1
ATOM 547 C C . LEU A 1 69 ? 17.122 -4.524 -18.565 1.00 72.38 69 LEU A C 1
ATOM 549 O O . LEU A 1 69 ? 18.185 -4.438 -17.957 1.00 72.38 69 LEU A O 1
ATOM 553 N N . ASP A 1 70 ? 16.215 -3.544 -18.573 1.00 82.06 70 ASP A N 1
ATOM 554 C CA . ASP A 1 70 ? 16.375 -2.279 -17.850 1.00 82.06 70 ASP A CA 1
ATOM 555 C C . ASP A 1 70 ? 15.649 -2.283 -16.500 1.00 82.06 70 ASP A C 1
ATOM 557 O O . ASP A 1 70 ? 14.641 -2.976 -16.312 1.00 82.06 70 ASP A O 1
ATOM 561 N N . THR A 1 71 ? 16.109 -1.425 -15.583 1.00 86.12 71 THR A N 1
ATOM 562 C CA . THR A 1 71 ? 15.410 -1.151 -14.323 1.00 86.12 71 THR A CA 1
ATOM 563 C C . THR A 1 71 ? 13.970 -0.692 -14.603 1.00 86.12 71 THR A C 1
ATOM 565 O O . THR A 1 71 ? 13.778 0.254 -15.375 1.00 86.12 71 THR A O 1
ATOM 568 N N . PRO A 1 72 ? 12.954 -1.318 -13.978 1.00 88.94 72 PRO A N 1
ATOM 569 C CA . PRO A 1 72 ? 11.551 -0.981 -14.200 1.00 88.94 72 PRO A CA 1
ATOM 570 C C . PRO A 1 72 ? 11.178 0.459 -13.821 1.00 88.94 72 PRO A C 1
ATOM 572 O O . PRO A 1 72 ? 11.915 1.182 -13.143 1.00 88.94 72 PRO A O 1
ATOM 575 N N . TYR A 1 73 ? 9.959 0.843 -14.200 1.00 90.69 73 TYR A N 1
ATOM 576 C CA . TYR A 1 73 ? 9.366 2.141 -13.885 1.00 90.69 73 TYR A CA 1
ATOM 577 C C . TYR A 1 73 ? 8.047 1.988 -13.116 1.00 90.69 73 TYR A C 1
ATOM 579 O O . TYR A 1 73 ? 7.337 0.993 -13.260 1.00 90.69 73 TYR A O 1
ATOM 587 N N . TRP A 1 74 ? 7.715 3.019 -12.340 1.00 89.06 74 TRP A N 1
ATOM 588 C CA . TRP A 1 74 ? 6.393 3.289 -11.775 1.00 89.06 74 TRP A CA 1
ATOM 589 C C . TRP A 1 74 ? 5.444 4.000 -12.745 1.00 89.06 74 TRP A C 1
ATOM 591 O O . TRP A 1 74 ? 5.928 4.883 -13.509 1.00 89.06 74 TRP A O 1
#

Mean predicted aligned error: 5.19 Å